Protein AF-A0A348XJK5-F1 (afdb_monomer)

Nearest PDB structures (foldseek):
  5xt2-assembly5_E  TM=6.460E-01  e=1.376E-01  Bradyrhizobium japonicum
  6kon-assembly1_F  TM=6.881E-01  e=4.025E-01  Mycobacterium tuberculosis H37Rv
  3hug-assembly4_M  TM=6.646E-01  e=4.814E-01  Mycobacterium tuberculosis H37Rv
  8z6g-assembly1_B  TM=7.311E-01  e=2.270E+00  Pseudomonas aeruginosa
  8z6g-assembly3_F  TM=7.313E-01  e=3.446E+00  Pseudomonas aeruginosa

Structure (mmCIF, N/CA/C/O backbone):
data_AF-A0A348XJK5-F1
#
_entry.id   AF-A0A348XJK5-F1
#
loop_
_atom_site.group_PDB
_atom_site.id
_atom_site.type_symbol
_atom_site.label_atom_id
_atom_site.label_alt_id
_atom_site.label_comp_id
_atom_site.label_asym_id
_atom_site.label_entity_id
_atom_site.label_seq_id
_atom_site.pdbx_PDB_ins_code
_atom_site.Cartn_x
_atom_site.Cartn_y
_atom_site.Cartn_z
_atom_site.occupancy
_atom_site.B_iso_or_equiv
_atom_site.auth_seq_id
_atom_site.auth_comp_id
_atom_site.auth_asym_id
_atom_site.auth_atom_id
_atom_site.pdbx_PDB_model_num
ATOM 1 N N . ILE A 1 1 ? 18.085 12.590 -19.868 1.00 69.12 1 ILE A N 1
ATOM 2 C CA . ILE A 1 1 ? 17.159 11.64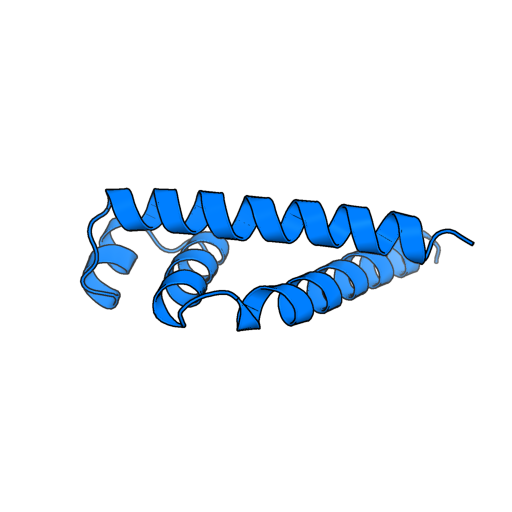9 -20.540 1.00 69.12 1 ILE A CA 1
ATOM 3 C C . ILE A 1 1 ? 17.072 10.347 -19.742 1.00 69.12 1 ILE A C 1
ATOM 5 O O . ILE A 1 1 ? 15.980 10.017 -19.308 1.00 69.12 1 ILE A O 1
ATOM 9 N N . GLU A 1 2 ? 18.197 9.706 -19.408 1.00 78.00 2 GLU A N 1
ATOM 10 C CA . GLU A 1 2 ? 18.239 8.449 -18.626 1.00 78.00 2 GLU A CA 1
ATOM 11 C C . GLU A 1 2 ? 17.458 8.478 -17.301 1.00 78.00 2 GLU A C 1
ATOM 13 O O . GLU A 1 2 ? 16.615 7.620 -17.078 1.00 78.00 2 GLU A O 1
ATOM 18 N N . ARG A 1 3 ? 17.635 9.509 -16.459 1.00 83.56 3 ARG A N 1
ATOM 19 C CA . ARG A 1 3 ? 16.912 9.601 -15.171 1.00 83.56 3 ARG A CA 1
ATOM 20 C C . ARG A 1 3 ? 15.387 9.673 -15.307 1.00 83.56 3 ARG A C 1
ATOM 22 O O . ARG A 1 3 ? 14.674 9.194 -14.435 1.00 83.56 3 ARG A O 1
ATOM 29 N N . ILE A 1 4 ? 14.886 10.301 -16.373 1.00 88.88 4 ILE A N 1
ATOM 30 C CA . ILE A 1 4 ? 13.437 10.412 -16.611 1.00 88.88 4 ILE A CA 1
ATOM 31 C C . ILE A 1 4 ? 12.901 9.053 -17.070 1.00 88.88 4 ILE A C 1
ATOM 33 O O . ILE A 1 4 ? 11.879 8.601 -16.566 1.00 88.88 4 ILE A O 1
ATOM 37 N N . ALA A 1 5 ? 13.632 8.375 -17.959 1.00 86.88 5 ALA A N 1
ATOM 38 C CA . ALA A 1 5 ? 13.285 7.033 -18.414 1.00 86.88 5 ALA A CA 1
ATOM 39 C C . ALA A 1 5 ? 13.278 6.013 -17.261 1.00 86.88 5 ALA A C 1
ATOM 41 O O . ALA A 1 5 ? 12.357 5.209 -17.165 1.00 86.88 5 ALA A O 1
ATOM 42 N N . GLU A 1 6 ? 14.250 6.082 -16.348 1.00 88.31 6 GLU A N 1
ATOM 43 C CA . GLU A 1 6 ? 14.303 5.209 -15.170 1.00 88.31 6 GLU A CA 1
ATOM 44 C C . GLU A 1 6 ? 13.114 5.436 -14.221 1.00 88.31 6 GLU A C 1
ATOM 46 O O . GLU A 1 6 ? 12.523 4.479 -13.719 1.00 88.31 6 GLU A O 1
ATOM 51 N N . LEU A 1 7 ? 12.732 6.694 -13.982 1.00 91.69 7 LEU A N 1
ATOM 52 C CA . LEU A 1 7 ? 11.578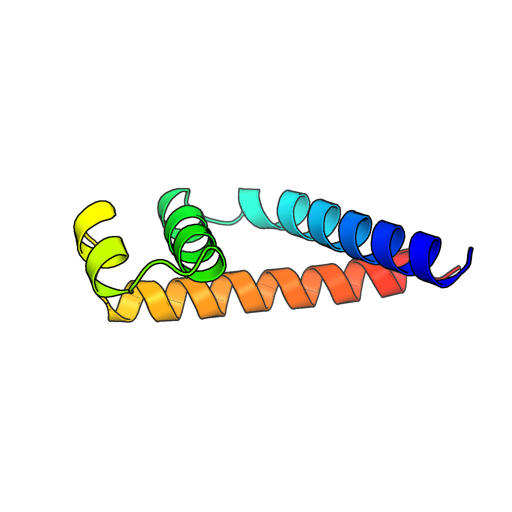 7.020 -13.141 1.00 91.69 7 LEU A CA 1
ATOM 53 C C . LEU A 1 7 ? 10.268 6.501 -13.742 1.00 91.69 7 LEU A C 1
ATOM 55 O O . LEU A 1 7 ? 9.492 5.859 -13.032 1.00 91.69 7 LEU A O 1
ATOM 59 N N . GLU A 1 8 ? 10.045 6.732 -15.037 1.00 92.44 8 GLU A N 1
ATOM 60 C CA . GLU A 1 8 ? 8.869 6.217 -15.749 1.00 92.44 8 GLU A CA 1
ATOM 61 C C . GLU A 1 8 ? 8.844 4.686 -15.750 1.00 92.44 8 GLU A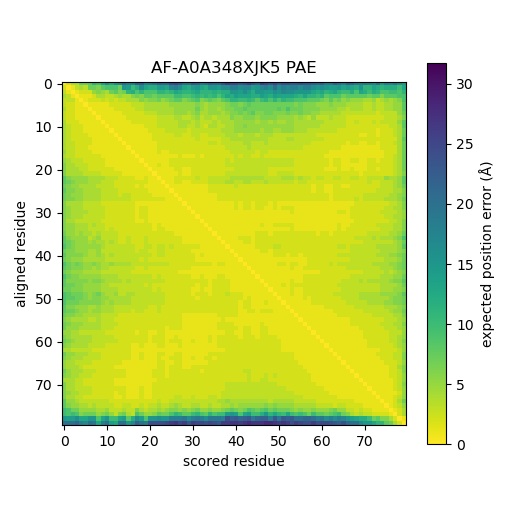 C 1
ATOM 63 O O . GLU A 1 8 ? 7.807 4.080 -15.478 1.00 92.44 8 GLU A O 1
ATOM 68 N N . TRP A 1 9 ? 9.998 4.042 -15.941 1.00 91.06 9 TRP A N 1
ATOM 69 C CA . TRP A 1 9 ? 10.110 2.589 -15.850 1.00 91.06 9 TRP A CA 1
ATOM 70 C C . TRP A 1 9 ? 9.723 2.068 -14.462 1.00 91.06 9 TRP A C 1
ATOM 72 O O . TRP A 1 9 ? 8.887 1.174 -14.333 1.00 91.06 9 TRP A O 1
ATOM 82 N N . ARG A 1 10 ? 10.266 2.659 -13.391 1.00 91.50 10 ARG A N 1
ATOM 83 C CA . ARG A 1 10 ? 9.938 2.261 -12.011 1.00 91.50 10 ARG A CA 1
ATOM 84 C C . ARG A 1 10 ? 8.459 2.456 -11.685 1.00 91.50 10 ARG A C 1
ATOM 86 O O . ARG A 1 10 ? 7.876 1.625 -10.980 1.00 91.50 10 ARG A O 1
ATOM 93 N N . LYS A 1 11 ? 7.857 3.537 -12.183 1.00 93.62 11 LYS A N 1
ATOM 94 C CA . LYS A 1 11 ? 6.424 3.804 -12.042 1.00 93.62 11 LYS A CA 1
ATOM 95 C C . LYS A 1 11 ? 5.610 2.727 -12.758 1.00 93.62 11 LYS A C 1
ATOM 97 O O . LYS A 1 11 ? 4.775 2.090 -12.122 1.00 93.62 11 LYS A O 1
ATOM 102 N N . HIS A 1 12 ? 5.940 2.445 -14.016 1.00 94.56 12 HIS A N 1
ATOM 103 C CA . HIS A 1 12 ? 5.280 1.419 -14.816 1.00 94.56 12 HIS A CA 1
ATOM 104 C C . HIS A 1 12 ? 5.329 0.034 -14.151 1.00 94.56 12 HIS A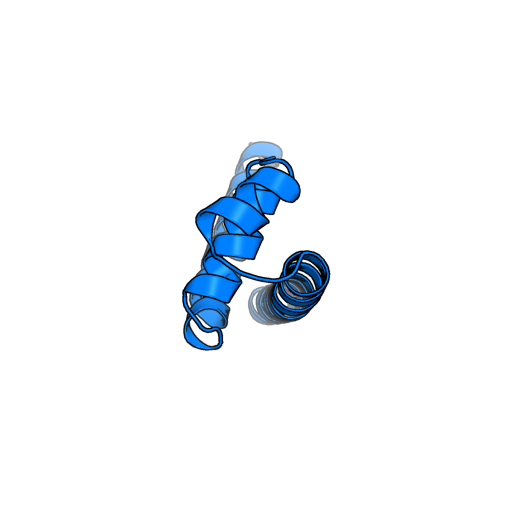 C 1
ATOM 106 O O . HIS A 1 12 ? 4.301 -0.628 -14.007 1.00 94.56 12 HIS A O 1
ATOM 112 N N . ILE A 1 13 ? 6.499 -0.388 -13.659 1.00 95.44 13 ILE A N 1
ATOM 113 C CA . ILE A 1 13 ? 6.645 -1.658 -12.930 1.00 95.44 13 ILE A CA 1
ATOM 114 C C . ILE A 1 13 ? 5.781 -1.688 -11.664 1.00 95.44 13 ILE A C 1
ATOM 116 O O . ILE A 1 13 ? 5.169 -2.712 -11.360 1.00 95.44 13 ILE A O 1
ATOM 120 N N . SER A 1 14 ? 5.704 -0.575 -10.932 1.00 93.94 14 SER A N 1
ATOM 121 C CA . SER A 1 14 ? 4.886 -0.484 -9.717 1.00 93.94 14 SER A CA 1
ATOM 122 C C . SER A 1 14 ? 3.389 -0.594 -10.029 1.00 93.94 14 SER A C 1
ATOM 124 O O . SER A 1 14 ? 2.673 -1.304 -9.324 1.00 93.94 14 SER A O 1
ATOM 126 N N . GLU A 1 15 ? 2.922 0.042 -11.106 1.00 96.31 15 GLU A N 1
ATOM 127 C CA . GLU A 1 15 ? 1.528 -0.026 -11.572 1.00 96.31 15 GLU A CA 1
ATOM 128 C C . GLU A 1 15 ? 1.147 -1.440 -12.039 1.00 96.31 15 GLU A C 1
ATOM 130 O O . GLU A 1 15 ? 0.086 -1.962 -11.677 1.00 96.31 15 GLU A O 1
ATOM 135 N N . LEU A 1 16 ? 2.038 -2.099 -12.790 1.00 96.88 16 LEU A N 1
ATOM 136 C CA . LEU A 1 16 ? 1.860 -3.492 -13.203 1.00 96.88 16 LEU A CA 1
ATOM 137 C C . LEU A 1 16 ? 1.802 -4.432 -11.997 1.00 96.88 16 LEU A C 1
ATOM 139 O O . LEU A 1 16 ? 0.917 -5.289 -11.922 1.00 96.88 16 LEU A O 1
ATOM 143 N N . ALA A 1 17 ? 2.721 -4.262 -11.043 1.00 97.25 17 ALA A N 1
ATOM 144 C CA . ALA A 1 17 ? 2.755 -5.072 -9.834 1.00 97.25 17 ALA A CA 1
ATOM 145 C C . ALA A 1 17 ? 1.479 -4.889 -9.003 1.00 97.25 17 ALA A C 1
ATOM 147 O O . ALA A 1 17 ? 0.892 -5.875 -8.559 1.00 97.25 17 ALA A O 1
ATOM 148 N N . TRP A 1 18 ? 1.014 -3.648 -8.841 1.00 97.75 18 TRP A N 1
ATOM 149 C CA . TRP A 1 18 ? -0.228 -3.341 -8.135 1.00 97.75 18 TRP A CA 1
ATOM 150 C C . TRP A 1 18 ? -1.436 -4.040 -8.773 1.00 97.75 18 TRP A C 1
ATOM 152 O O . TRP A 1 18 ? -2.131 -4.808 -8.104 1.00 97.75 18 TRP A O 1
ATOM 162 N N . TH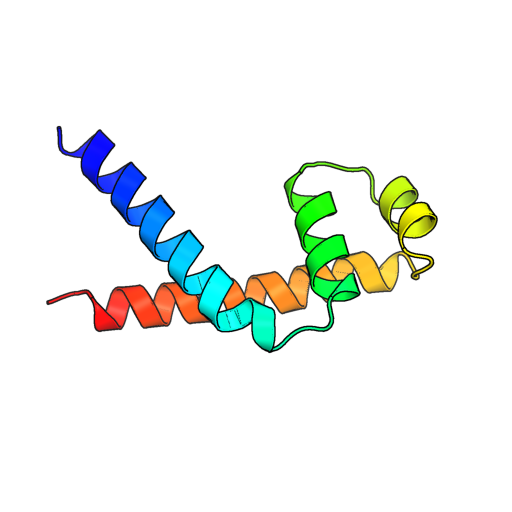R A 1 19 ? -1.620 -3.864 -10.085 1.00 97.69 19 THR A N 1
ATOM 163 C CA . THR A 1 19 ? -2.727 -4.460 -10.857 1.00 97.69 19 THR A CA 1
ATOM 164 C C . THR A 1 19 ? -2.739 -5.993 -10.769 1.00 97.69 19 THR A C 1
ATOM 166 O O . THR A 1 19 ? -3.795 -6.632 -10.768 1.00 97.69 19 THR A O 1
ATOM 169 N N . ALA A 1 20 ? -1.559 -6.613 -10.684 1.00 96.62 20 ALA A N 1
ATOM 170 C CA . ALA A 1 20 ? -1.429 -8.060 -10.566 1.00 96.62 20 ALA A CA 1
ATOM 171 C C . ALA A 1 20 ? -1.812 -8.593 -9.174 1.00 96.62 20 ALA A C 1
ATOM 173 O O . ALA A 1 20 ? -2.345 -9.706 -9.070 1.00 96.62 20 ALA A O 1
ATOM 174 N N . ILE A 1 21 ? -1.549 -7.832 -8.105 1.00 97.56 21 ILE A N 1
ATOM 175 C CA . ILE A 1 21 ? -1.804 -8.288 -6.732 1.00 97.56 21 ILE A CA 1
ATOM 176 C C . ILE A 1 21 ? -3.164 -7.859 -6.187 1.00 97.56 21 ILE A C 1
ATOM 178 O O . ILE A 1 21 ? -3.697 -8.566 -5.334 1.00 97.56 21 ILE A O 1
ATOM 182 N N . GLU A 1 22 ? -3.742 -6.745 -6.650 1.00 96.94 22 GLU A N 1
ATOM 183 C CA . GLU A 1 22 ? -4.943 -6.163 -6.033 1.00 96.94 22 GLU A CA 1
ATOM 184 C C . GLU A 1 22 ? -6.114 -7.157 -6.012 1.00 96.94 22 GLU A C 1
ATOM 186 O O . GLU A 1 22 ? -6.782 -7.329 -4.995 1.00 96.94 22 GLU A O 1
ATOM 191 N N . LYS A 1 23 ? -6.266 -7.954 -7.075 1.00 95.75 23 LYS A N 1
ATOM 192 C CA . LYS A 1 23 ? -7.318 -8.977 -7.206 1.00 95.75 23 LYS A CA 1
ATOM 193 C C . LYS A 1 23 ? -7.230 -10.099 -6.163 1.00 95.75 23 LYS A C 1
ATOM 195 O O . LYS A 1 23 ? -8.178 -10.862 -6.006 1.00 95.75 23 LYS A O 1
ATOM 200 N N . ARG A 1 24 ? -6.100 -10.229 -5.457 1.00 96.06 24 ARG A N 1
ATO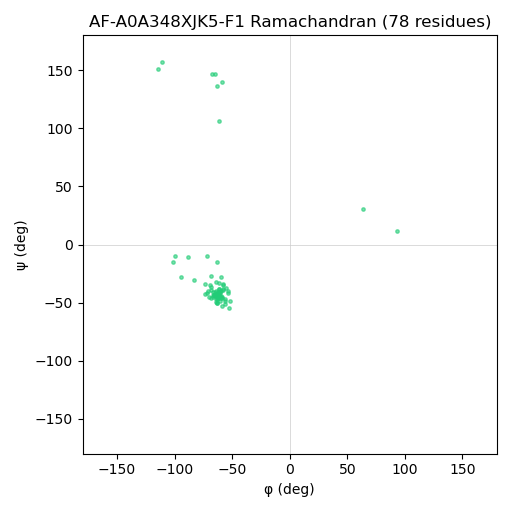M 201 C CA . ARG A 1 24 ? -5.862 -11.252 -4.421 1.00 96.06 24 ARG A CA 1
ATOM 202 C C . ARG A 1 24 ? -6.311 -10.803 -3.031 1.00 96.06 24 ARG A C 1
ATOM 204 O O . ARG A 1 24 ? -6.332 -11.614 -2.103 1.00 96.06 24 ARG A O 1
ATOM 211 N N . PHE A 1 25 ? -6.639 -9.525 -2.861 1.00 97.44 25 PHE A N 1
ATOM 212 C CA . PHE A 1 25 ? -6.983 -8.942 -1.572 1.00 97.44 25 PHE A CA 1
ATOM 213 C C . PHE A 1 25 ? -8.440 -8.493 -1.529 1.00 97.44 25 PHE A C 1
ATOM 215 O O . PHE A 1 25 ? -9.041 -8.112 -2.528 1.00 97.44 25 PHE A O 1
ATOM 222 N N . LYS A 1 26 ? -9.013 -8.514 -0.323 1.00 97.56 26 LYS A N 1
ATOM 223 C CA . LYS A 1 26 ? -10.325 -7.907 -0.089 1.00 97.56 26 LYS A CA 1
ATOM 224 C C . LYS A 1 26 ? -10.213 -6.378 -0.229 1.00 97.56 26 LYS A C 1
ATOM 226 O O . LYS A 1 26 ? -9.193 -5.829 0.200 1.00 97.56 26 LYS A O 1
ATOM 231 N N . PRO A 1 27 ? -11.249 -5.675 -0.724 1.00 96.38 27 PRO A N 1
ATOM 232 C CA . PRO A 1 27 ? -11.194 -4.227 -0.944 1.00 96.38 27 PRO A CA 1
ATOM 233 C C . PRO A 1 27 ? -10.768 -3.419 0.289 1.00 96.38 27 PRO A C 1
ATOM 235 O O . PRO A 1 27 ? -9.947 -2.514 0.182 1.00 96.38 27 PRO A O 1
ATOM 238 N N . HIS A 1 28 ? -11.247 -3.786 1.482 1.00 96.06 28 HIS A N 1
ATOM 239 C CA . HIS A 1 28 ? -10.907 -3.077 2.721 1.00 96.06 28 HIS A CA 1
ATOM 240 C C . HIS A 1 28 ? -9.435 -3.249 3.136 1.00 96.06 28 HIS A C 1
ATOM 242 O O . HIS A 1 28 ? -8.867 -2.363 3.768 1.00 96.06 28 HIS A O 1
ATOM 248 N N . VAL A 1 29 ? -8.792 -4.357 2.745 1.00 98.12 29 VAL A N 1
ATOM 249 C CA . VAL A 1 29 ? -7.356 -4.596 2.974 1.00 98.12 29 VAL A CA 1
ATOM 250 C C . VAL A 1 29 ? -6.522 -3.663 2.100 1.00 98.12 29 VAL A C 1
ATOM 252 O O . VAL A 1 29 ? -5.578 -3.044 2.590 1.00 98.12 29 VAL A O 1
ATOM 255 N N . LEU A 1 30 ? -6.893 -3.533 0.821 1.00 98.19 30 LEU A N 1
ATOM 256 C CA . LEU A 1 30 ? -6.242 -2.611 -0.112 1.00 98.19 30 LEU A CA 1
ATOM 257 C C . LEU A 1 30 ? -6.451 -1.159 0.311 1.00 98.19 30 LEU A C 1
ATOM 259 O O . LEU A 1 30 ? -5.496 -0.391 0.334 1.00 98.19 30 LEU A O 1
ATOM 263 N N . ARG A 1 31 ? -7.674 -0.799 0.717 1.00 98.12 31 ARG A N 1
ATOM 264 C CA . ARG A 1 31 ? -8.003 0.547 1.200 1.00 98.12 31 ARG A CA 1
ATOM 265 C C . ARG A 1 31 ? -7.175 0.933 2.426 1.00 98.12 31 ARG A C 1
ATOM 267 O O . ARG A 1 31 ? -6.593 2.010 2.430 1.00 98.12 31 ARG A O 1
ATOM 274 N N . ALA A 1 32 ? -7.054 0.047 3.418 1.00 98.31 32 ALA A N 1
ATOM 275 C CA . ALA A 1 32 ? -6.211 0.292 4.591 1.00 98.31 32 ALA A CA 1
ATOM 276 C C . ALA A 1 32 ? -4.738 0.520 4.211 1.00 98.31 32 ALA A C 1
ATOM 278 O O . ALA A 1 32 ? -4.073 1.381 4.781 1.00 98.31 32 ALA A O 1
ATOM 279 N N . PHE A 1 33 ? -4.227 -0.243 3.240 1.00 98.19 33 PHE A N 1
ATOM 280 C CA . PHE A 1 33 ? -2.870 -0.059 2.732 1.00 98.19 33 PHE A CA 1
ATOM 281 C C . PHE A 1 33 ? -2.696 1.279 1.997 1.00 98.19 33 PHE A C 1
ATOM 283 O O . PHE A 1 33 ? -1.715 1.970 2.254 1.00 98.19 33 PHE A O 1
ATOM 290 N N . MET A 1 34 ? -3.638 1.655 1.128 1.00 97.88 34 MET A N 1
ATOM 291 C CA . MET A 1 34 ? -3.573 2.909 0.370 1.00 97.88 34 MET A CA 1
ATOM 292 C C . MET A 1 34 ? -3.614 4.133 1.284 1.00 97.88 34 MET A C 1
ATOM 294 O O . MET A 1 34 ? -2.723 4.968 1.189 1.00 97.88 34 MET A O 1
ATOM 298 N N . LEU A 1 35 ? -4.538 4.172 2.249 1.00 98.12 35 LEU A N 1
ATOM 299 C CA . LEU A 1 35 ? -4.626 5.272 3.215 1.00 98.12 35 LEU A CA 1
ATOM 300 C C . LEU A 1 35 ? -3.316 5.447 4.004 1.00 98.12 35 LEU A C 1
ATOM 302 O O . LEU A 1 35 ? -2.856 6.562 4.233 1.00 98.12 35 LEU A O 1
ATOM 306 N N . LEU A 1 36 ? -2.664 4.341 4.382 1.00 97.25 36 LEU A N 1
ATOM 307 C CA . LEU A 1 36 ? -1.349 4.392 5.026 1.00 97.25 36 LEU A CA 1
ATOM 308 C C . LEU A 1 36 ? -0.256 4.961 4.114 1.00 97.25 36 LEU A C 1
ATOM 310 O O . LEU A 1 36 ? 0.628 5.664 4.598 1.00 97.25 36 LEU A O 1
ATOM 314 N N . VAL A 1 37 ? -0.262 4.606 2.827 1.00 95.56 37 VAL A N 1
ATOM 315 C CA . VAL A 1 37 ? 0.707 5.111 1.838 1.00 95.56 37 VAL A CA 1
ATOM 316 C C . VAL A 1 37 ? 0.477 6.598 1.558 1.00 95.56 37 VAL A C 1
ATOM 318 O O . VAL A 1 37 ? 1.444 7.336 1.396 1.00 95.56 37 VAL A O 1
ATOM 321 N N . GLU A 1 38 ? -0.779 7.038 1.572 1.00 96.62 38 GLU A N 1
ATOM 322 C CA . GLU A 1 38 ? -1.203 8.438 1.451 1.00 96.62 38 GLU A CA 1
ATOM 323 C C . GLU A 1 38 ? -0.886 9.272 2.707 1.00 96.62 38 GLU A C 1
ATOM 325 O O . GLU A 1 38 ? -0.954 10.498 2.670 1.00 96.62 38 GLU A O 1
ATOM 330 N N . GLY A 1 39 ? -0.475 8.627 3.805 1.00 97.50 39 GLY A N 1
ATOM 331 C CA . GLY A 1 39 ? -0.023 9.291 5.029 1.00 97.50 39 GLY A CA 1
ATOM 332 C C . GLY A 1 39 ? -1.113 9.510 6.079 1.00 97.50 39 GLY A C 1
ATOM 333 O O . GLY A 1 39 ? -0.867 10.217 7.057 1.00 97.50 39 GLY A O 1
ATOM 334 N N . HIS A 1 40 ? -2.289 8.895 5.925 1.00 98.06 40 HIS A N 1
ATOM 335 C CA . HIS A 1 40 ? -3.353 8.996 6.921 1.00 98.06 40 HIS A CA 1
ATOM 336 C C . HIS A 1 40 ? -2.930 8.382 8.272 1.00 98.06 40 HIS A C 1
ATOM 338 O O . HIS A 1 40 ? -2.371 7.276 8.309 1.00 98.06 40 HIS A O 1
ATOM 344 N N . PRO A 1 41 ? -3.223 9.049 9.406 1.00 97.94 41 PRO A N 1
ATOM 345 C CA . PRO A 1 41 ? -3.008 8.491 10.734 1.00 97.94 41 PRO A CA 1
ATOM 346 C C . PRO A 1 41 ? -3.783 7.187 10.941 1.00 97.94 41 PRO A C 1
ATOM 348 O O . PRO A 1 41 ? -4.960 7.077 10.607 1.00 97.94 41 PRO A O 1
ATOM 351 N N . VAL A 1 42 ? -3.156 6.210 11.597 1.00 97.56 42 VAL A N 1
ATOM 352 C CA . VAL A 1 42 ? -3.755 4.886 11.852 1.00 97.56 42 VAL A CA 1
ATOM 353 C C . VAL A 1 42 ? -5.100 4.983 12.579 1.00 97.56 42 VAL A C 1
ATOM 355 O O . VAL A 1 42 ? -6.029 4.248 12.251 1.00 97.56 42 VAL A O 1
ATOM 358 N N . GLY A 1 43 ? -5.241 5.930 13.512 1.00 97.81 43 GLY A N 1
ATOM 359 C CA . GLY A 1 43 ? -6.500 6.168 14.217 1.00 97.81 43 GLY A CA 1
ATOM 360 C C . GLY A 1 43 ? -7.646 6.637 13.309 1.00 97.81 43 GLY A C 1
ATOM 361 O O . GLY A 1 43 ? -8.795 6.284 13.565 1.00 97.81 43 GLY A O 1
ATOM 362 N N . GLU A 1 44 ? -7.361 7.387 12.241 1.00 98.19 44 GLU A N 1
ATOM 363 C CA . GLU A 1 44 ? -8.369 7.774 11.241 1.00 98.19 44 GLU A CA 1
ATOM 364 C C . GLU A 1 44 ? -8.772 6.572 10.388 1.00 98.19 44 GLU A C 1
ATOM 366 O O . GLU A 1 44 ? -9.958 6.324 10.198 1.00 98.19 44 GLU A O 1
ATOM 371 N N . ILE A 1 45 ? -7.798 5.753 9.984 1.00 98.19 45 ILE A N 1
ATOM 372 C CA . ILE A 1 45 ? -8.026 4.536 9.192 1.00 98.19 45 ILE A CA 1
ATOM 373 C C . ILE A 1 45 ? -8.894 3.529 9.959 1.00 98.19 45 ILE A C 1
ATOM 375 O O . ILE A 1 45 ? -9.813 2.935 9.396 1.00 98.19 45 ILE A O 1
ATOM 379 N N . VAL A 1 46 ? -8.625 3.343 11.254 1.00 98.00 46 VAL A N 1
ATOM 380 C CA . VAL A 1 46 ? -9.426 2.487 12.143 1.00 98.00 46 VAL A CA 1
ATOM 381 C C . VAL A 1 46 ? -10.877 2.964 12.200 1.00 98.00 46 VAL A C 1
ATOM 383 O O . VAL A 1 46 ? -11.789 2.145 12.081 1.00 98.00 46 VAL A O 1
ATOM 386 N N . LYS A 1 47 ? -11.096 4.277 12.342 1.00 97.75 47 LYS A N 1
ATOM 387 C CA . LYS A 1 47 ? -12.440 4.869 12.371 1.00 97.75 47 LYS A CA 1
ATOM 388 C C . LYS A 1 47 ? -13.153 4.744 11.024 1.00 97.75 47 LYS A C 1
ATOM 390 O O . LYS A 1 47 ? -14.327 4.397 11.011 1.00 97.75 47 LYS A O 1
ATOM 395 N N . GLU A 1 48 ? -12.457 5.000 9.917 1.00 96.94 48 GLU A N 1
ATOM 396 C CA . GLU A 1 48 ? -13.026 4.941 8.564 1.00 96.94 48 GLU A CA 1
ATOM 397 C C . GLU A 1 48 ? -13.435 3.516 8.180 1.00 96.94 48 GLU A C 1
ATOM 399 O O . GLU A 1 48 ? -14.503 3.305 7.610 1.00 96.94 48 GLU A O 1
ATOM 404 N N . LEU A 1 49 ? -12.594 2.528 8.493 1.00 97.12 49 LEU A N 1
ATOM 405 C CA . LEU A 1 49 ? -12.771 1.158 8.009 1.00 97.12 49 LEU A CA 1
ATOM 406 C C . LEU A 1 49 ? -13.407 0.212 9.032 1.00 97.12 49 LEU A C 1
ATOM 408 O O . LEU A 1 49 ? -13.737 -0.919 8.677 1.00 97.12 49 LEU A O 1
ATOM 412 N N . GLY A 1 50 ? -13.556 0.633 10.292 1.00 97.25 50 GLY A N 1
ATOM 413 C CA . GLY A 1 50 ? -14.132 -0.192 11.358 1.00 97.25 50 GLY A CA 1
ATOM 414 C C . GLY A 1 50 ? -13.307 -1.445 11.677 1.00 97.25 50 GLY A C 1
ATOM 415 O O . GLY A 1 50 ? -13.864 -2.480 12.041 1.00 97.25 50 GLY A O 1
ATOM 416 N N . ILE A 1 51 ? -11.984 -1.379 11.506 1.00 96.81 51 ILE A N 1
ATOM 417 C CA . ILE A 1 51 ? -11.054 -2.496 11.742 1.00 96.81 51 ILE A CA 1
ATOM 418 C C . ILE A 1 51 ? -10.164 -2.231 12.954 1.00 96.81 51 ILE A C 1
ATOM 420 O O . ILE A 1 51 ? -9.908 -1.087 13.307 1.00 96.81 51 ILE A O 1
ATOM 424 N N . ALA A 1 52 ? -9.630 -3.288 13.567 1.00 97.75 52 ALA A N 1
ATOM 425 C CA . ALA A 1 52 ? -8.656 -3.133 14.643 1.00 97.75 52 ALA A CA 1
ATOM 426 C C . ALA A 1 52 ? -7.353 -2.492 14.135 1.00 97.75 52 ALA A C 1
ATOM 428 O O . ALA A 1 52 ? -6.888 -2.796 13.035 1.00 97.75 52 ALA A O 1
ATOM 429 N N . GLU A 1 53 ? -6.702 -1.693 14.977 1.00 97.69 53 GLU A N 1
ATOM 430 C CA . GLU A 1 53 ? -5.387 -1.103 14.694 1.00 97.69 53 GLU A CA 1
ATOM 431 C C . GLU A 1 53 ? -4.344 -2.163 14.297 1.00 97.69 53 GLU A C 1
ATOM 433 O O . GLU A 1 53 ? -3.626 -2.015 13.309 1.00 97.69 53 GLU A O 1
ATOM 438 N N . SER A 1 54 ? -4.335 -3.310 14.983 1.00 97.88 54 SER A N 1
ATOM 439 C CA . SER A 1 54 ? -3.486 -4.453 14.626 1.00 97.88 54 SER A CA 1
ATOM 440 C C . SER A 1 54 ? -3.732 -4.956 13.197 1.00 97.88 54 SER A C 1
ATOM 442 O O . SER A 1 54 ? -2.791 -5.349 12.503 1.00 97.88 54 SER A O 1
ATOM 444 N N . SER A 1 55 ? -4.980 -4.898 12.720 1.00 98.12 55 SER A N 1
ATOM 445 C CA . SER A 1 55 ? -5.330 -5.290 11.353 1.00 98.12 55 SER A CA 1
ATOM 446 C C . SER A 1 55 ? -4.744 -4.331 10.324 1.00 98.12 55 SER A C 1
ATOM 448 O O . SER A 1 55 ? -4.272 -4.802 9.295 1.00 98.12 55 SER A O 1
ATOM 450 N N . VAL A 1 56 ? -4.679 -3.025 10.609 1.00 98.12 56 VAL A N 1
ATOM 451 C CA . VAL A 1 56 ? -4.049 -2.025 9.726 1.00 98.12 56 VAL A CA 1
ATOM 452 C C . VAL A 1 56 ? -2.592 -2.406 9.431 1.00 98.12 56 VAL A C 1
ATOM 454 O O . VAL A 1 56 ? -2.185 -2.496 8.269 1.00 98.12 56 VAL A O 1
ATOM 457 N N . TYR A 1 57 ? -1.816 -2.735 10.467 1.00 97.88 57 TYR A N 1
ATOM 458 C CA . TYR A 1 57 ? -0.414 -3.141 10.315 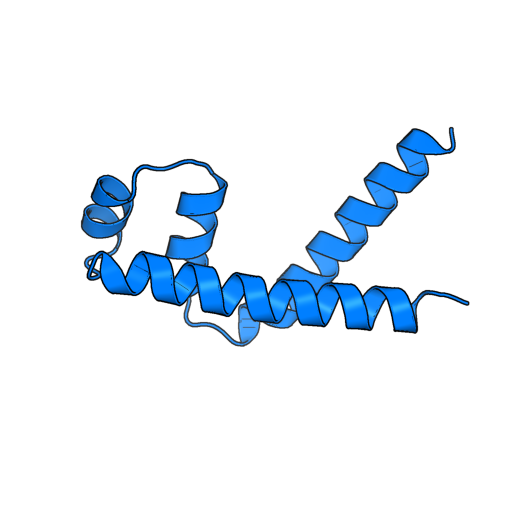1.00 97.88 57 TYR A CA 1
ATOM 459 C C . TYR A 1 57 ? -0.247 -4.502 9.625 1.00 97.88 57 TYR A C 1
ATOM 461 O O . TYR A 1 57 ? 0.637 -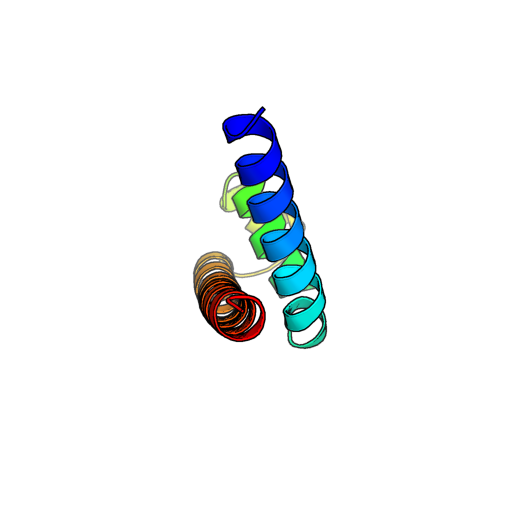4.666 8.777 1.00 97.88 57 TYR A O 1
ATOM 469 N N . VAL A 1 58 ? -1.108 -5.476 9.935 1.00 98.31 58 VAL A N 1
ATOM 470 C CA . VAL A 1 58 ? -1.105 -6.785 9.260 1.00 98.31 58 VAL A CA 1
ATOM 471 C C . VAL A 1 58 ? -1.422 -6.625 7.773 1.00 98.31 58 VAL A C 1
ATOM 473 O O . VAL A 1 58 ? -0.744 -7.216 6.931 1.00 98.31 58 VAL A O 1
ATOM 476 N N . TYR A 1 59 ? -2.421 -5.812 7.430 1.00 98.31 59 TYR A N 1
ATOM 477 C CA . TYR A 1 59 ? -2.813 -5.539 6.048 1.00 98.31 59 TYR A CA 1
ATOM 478 C C . TYR A 1 59 ? -1.679 -4.861 5.285 1.00 98.31 59 TYR A C 1
ATOM 480 O O . TYR A 1 59 ? -1.309 -5.341 4.212 1.00 98.31 59 TYR A O 1
ATOM 488 N N . LYS A 1 60 ? -1.036 -3.854 5.891 1.00 97.69 60 LYS A N 1
ATOM 489 C CA . LYS A 1 60 ? 0.173 -3.226 5.347 1.00 97.69 60 LYS A CA 1
ATOM 490 C C . LYS A 1 60 ? 1.248 -4.256 5.021 1.00 97.69 60 LYS A C 1
ATOM 492 O O . LYS A 1 60 ? 1.717 -4.317 3.889 1.00 97.69 60 LYS A O 1
ATOM 497 N N . SER A 1 61 ? 1.619 -5.084 5.996 1.00 98.19 61 SER A N 1
ATOM 498 C CA . SER A 1 61 ? 2.686 -6.076 5.832 1.00 98.19 61 SER A CA 1
ATOM 499 C C . SER A 1 61 ? 2.382 -7.068 4.705 1.00 98.19 61 SER A C 1
ATOM 501 O O . SER A 1 61 ? 3.238 -7.334 3.856 1.00 98.19 61 SER A O 1
ATOM 503 N N . ARG A 1 62 ? 1.142 -7.569 4.643 1.00 98.19 62 ARG A N 1
ATOM 504 C CA . ARG A 1 62 ? 0.705 -8.528 3.619 1.00 98.19 62 ARG A CA 1
ATOM 505 C C . ARG A 1 62 ? 0.744 -7.937 2.213 1.00 98.19 62 ARG A C 1
ATOM 507 O O . ARG A 1 62 ? 1.325 -8.558 1.327 1.00 98.19 62 ARG A O 1
ATOM 514 N N . VAL A 1 63 ? 0.171 -6.749 2.017 1.00 98.44 63 VAL A N 1
ATOM 515 C CA . VAL A 1 63 ? 0.154 -6.092 0.701 1.00 98.44 63 VAL A CA 1
ATOM 516 C C . VAL A 1 63 ? 1.575 -5.730 0.269 1.00 98.44 63 VAL A C 1
ATOM 518 O O . VAL A 1 63 ? 1.972 -6.044 -0.849 1.00 98.44 63 VAL A O 1
ATOM 521 N N . GLN A 1 64 ? 2.397 -5.178 1.169 1.00 97.69 64 GLN A N 1
ATOM 522 C CA . GLN A 1 64 ? 3.795 -4.856 0.864 1.00 97.69 64 GLN A CA 1
ATOM 523 C C . GLN A 1 64 ? 4.631 -6.083 0.490 1.00 97.69 64 GLN A C 1
ATOM 525 O O . GLN A 1 64 ? 5.507 -5.989 -0.370 1.00 97.69 64 GLN A O 1
ATOM 530 N N . LYS A 1 65 ? 4.404 -7.226 1.148 1.00 98.25 65 LYS A N 1
ATOM 531 C CA . LYS A 1 65 ? 5.112 -8.472 0.840 1.00 98.25 65 LYS A CA 1
ATOM 532 C C . LYS A 1 65 ? 4.798 -8.946 -0.578 1.00 98.25 65 LYS A C 1
ATOM 534 O O . LYS A 1 65 ? 5.733 -9.204 -1.331 1.00 98.25 65 LYS A O 1
ATOM 539 N N . GLU A 1 66 ? 3.518 -9.018 -0.934 1.00 98.25 66 GLU A N 1
ATOM 540 C CA . GLU A 1 66 ? 3.097 -9.441 -2.274 1.00 98.25 66 GLU A CA 1
ATOM 541 C C . GLU A 1 66 ? 3.552 -8.447 -3.348 1.00 98.25 66 GLU A C 1
ATOM 543 O O . GLU A 1 66 ? 4.063 -8.865 -4.383 1.00 98.25 66 GLU A O 1
ATOM 548 N N . LEU A 1 67 ? 3.467 -7.139 -3.079 1.00 97.56 67 LEU A N 1
ATOM 549 C CA . LEU A 1 67 ? 3.901 -6.111 -4.027 1.00 97.56 67 LEU A CA 1
ATOM 550 C C . LEU A 1 67 ? 5.401 -6.214 -4.320 1.00 97.56 67 LEU A C 1
ATOM 552 O O . LEU A 1 67 ? 5.805 -6.208 -5.479 1.00 97.56 67 LEU A O 1
ATOM 556 N N . ARG A 1 68 ? 6.236 -6.373 -3.284 1.00 96.81 68 ARG A N 1
ATOM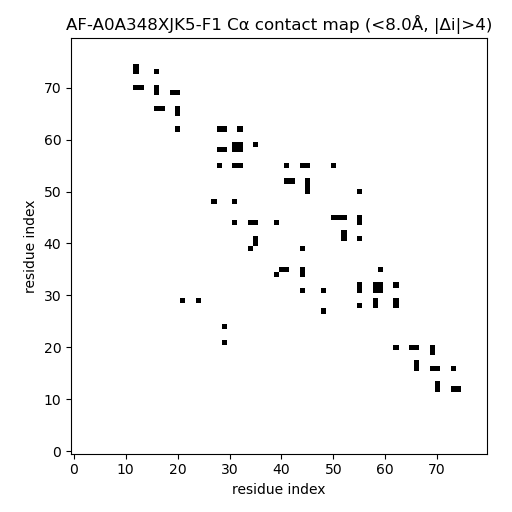 557 C CA . ARG A 1 68 ? 7.684 -6.575 -3.461 1.00 96.81 68 ARG A CA 1
ATOM 558 C C . ARG A 1 68 ? 7.994 -7.847 -4.242 1.00 96.81 68 ARG A C 1
ATOM 560 O O . ARG A 1 68 ? 8.852 -7.817 -5.120 1.00 96.81 68 ARG A O 1
ATOM 567 N N . ALA A 1 69 ? 7.318 -8.950 -3.925 1.00 97.38 69 ALA A N 1
ATOM 568 C CA . ALA A 1 69 ? 7.505 -10.209 -4.638 1.00 97.38 69 ALA A CA 1
ATOM 569 C C . ALA A 1 69 ? 7.162 -10.060 -6.129 1.00 97.38 69 ALA A C 1
ATOM 571 O O . ALA A 1 69 ? 7.913 -10.531 -6.983 1.00 97.38 69 ALA A O 1
ATOM 572 N N . GLU A 1 70 ? 6.077 -9.351 -6.439 1.00 97.62 70 GLU A N 1
ATOM 573 C CA . GLU A 1 70 ? 5.635 -9.133 -7.811 1.00 97.62 70 GLU A CA 1
ATOM 574 C C . GLU A 1 70 ? 6.561 -8.187 -8.587 1.00 97.62 70 GLU A C 1
ATOM 576 O O . GLU A 1 70 ? 6.907 -8.488 -9.727 1.00 97.62 70 GLU A O 1
ATOM 581 N N . VAL A 1 71 ? 7.060 -7.113 -7.965 1.00 96.06 71 VAL A N 1
ATOM 582 C CA . VAL A 1 71 ? 8.088 -6.243 -8.568 1.00 96.06 71 VAL A CA 1
ATOM 583 C C . VAL A 1 71 ? 9.354 -7.038 -8.906 1.00 96.06 71 VAL A C 1
ATOM 585 O O . VAL A 1 71 ? 9.863 -6.933 -10.019 1.00 96.06 71 VAL A O 1
ATOM 588 N N . ILE A 1 72 ? 9.844 -7.884 -7.989 1.00 95.25 72 ILE A N 1
ATOM 589 C CA . ILE A 1 72 ? 11.017 -8.741 -8.241 1.00 95.25 72 ILE A CA 1
ATOM 590 C C . ILE A 1 72 ? 10.750 -9.703 -9.405 1.00 95.25 72 ILE A C 1
ATOM 592 O O . ILE A 1 72 ? 11.617 -9.903 -10.255 1.00 95.25 72 ILE A O 1
ATOM 596 N N . ARG A 1 73 ? 9.554 -10.299 -9.455 1.00 96.00 73 ARG A N 1
ATOM 597 C CA . ARG A 1 73 ? 9.144 -11.205 -10.533 1.00 96.00 73 ARG A CA 1
ATOM 598 C C . ARG A 1 73 ? 9.091 -10.490 -11.885 1.00 96.00 73 ARG A C 1
ATOM 600 O O . ARG A 1 73 ? 9.514 -11.070 -12.880 1.00 96.00 73 ARG A O 1
ATOM 607 N N . LEU A 1 74 ? 8.559 -9.267 -11.925 1.00 95.31 74 LEU A N 1
ATOM 608 C CA . LEU A 1 74 ? 8.451 -8.461 -13.140 1.00 95.31 74 LEU A CA 1
ATOM 609 C C . LEU A 1 74 ? 9.819 -8.006 -13.641 1.00 95.31 74 LEU A C 1
ATOM 611 O O . LEU A 1 74 ? 10.088 -8.207 -14.818 1.00 95.31 74 LEU A O 1
ATOM 615 N N . ASN A 1 75 ? 10.692 -7.504 -12.762 1.00 91.81 75 ASN A N 1
ATOM 616 C CA . ASN A 1 75 ? 12.060 -7.136 -13.138 1.00 91.81 75 ASN A CA 1
ATOM 617 C C . ASN A 1 75 ? 12.787 -8.331 -13.765 1.00 91.81 75 ASN A C 1
ATOM 619 O O . ASN A 1 75 ? 13.196 -8.254 -14.911 1.00 91.81 75 ASN A O 1
ATOM 623 N N . ARG A 1 76 ? 12.779 -9.502 -13.110 1.00 92.19 76 ARG A N 1
ATOM 624 C CA . ARG A 1 76 ? 13.390 -10.724 -13.673 1.00 92.19 76 ARG A CA 1
ATOM 625 C C . ARG A 1 76 ? 12.794 -11.180 -15.007 1.00 92.19 76 ARG A C 1
ATOM 627 O O . ARG A 1 76 ? 13.452 -11.905 -15.738 1.00 92.19 76 ARG A O 1
ATOM 634 N N . LYS A 1 77 ? 11.522 -10.870 -15.271 1.00 91.00 77 LYS A N 1
ATOM 635 C CA . LYS A 1 77 ? 10.836 -11.246 -16.517 1.00 91.00 77 LYS A CA 1
ATOM 636 C C . LYS A 1 77 ? 11.136 -10.263 -17.655 1.00 91.00 77 LYS A C 1
ATOM 638 O O . LYS A 1 77 ? 11.035 -10.654 -18.812 1.00 91.00 77 LYS A O 1
ATOM 643 N N . LEU A 1 78 ? 11.374 -8.997 -17.322 1.00 84.56 78 LEU A N 1
ATOM 644 C CA . LEU A 1 78 ? 11.526 -7.890 -18.267 1.00 84.56 78 LEU A CA 1
ATOM 645 C C . LEU A 1 78 ? 12.988 -7.503 -18.498 1.00 84.56 78 LEU A C 1
ATOM 647 O O . LEU A 1 78 ? 13.268 -6.812 -19.473 1.00 84.56 78 LEU A O 1
ATOM 651 N N . ASP A 1 79 ? 13.895 -7.967 -17.640 1.00 67.50 79 ASP A N 1
ATOM 652 C CA . ASP A 1 79 ? 15.318 -8.048 -17.940 1.00 67.50 79 ASP A CA 1
ATOM 653 C C . ASP A 1 79 ? 15.486 -9.004 -19.144 1.00 67.50 79 ASP A C 1
ATOM 655 O O . ASP A 1 79 ? 15.252 -10.210 -19.023 1.00 67.50 79 ASP A O 1
ATOM 659 N N . ILE A 1 80 ? 15.786 -8.428 -20.318 1.00 49.34 80 ILE A N 1
ATOM 660 C CA . ILE A 1 80 ? 16.140 -9.124 -21.573 1.00 49.34 80 ILE A CA 1
ATOM 661 C C . ILE A 1 80 ? 17.569 -9.654 -21.473 1.00 49.34 80 ILE A C 1
ATOM 663 O O . ILE A 1 80 ? 18.446 -8.871 -21.039 1.00 49.34 80 ILE A O 1
#

pLDDT: mean 94.5, std 7.62, range [49.34, 98.44]

Radius of gyration: 14.79 Å; Cα contacts (8 Å, |Δi|>4): 47; chains: 1; bounding box: 32×23×36 Å

Solvent-accessible surface area (backbone atoms only — not comparable to full-atom values): 4537 Å² total; per-residue (Å²): 110,68,72,60,54,51,51,53,48,54,50,52,48,51,54,52,21,45,68,69,50,54,83,79,50,57,70,70,43,52,49,48,34,49,42,51,74,76,62,52,56,65,72,56,52,26,67,76,68,75,47,57,67,71,50,48,56,52,33,35,52,53,53,51,51,54,39,52,54,37,39,55,52,48,50,67,68,68,60,125

Foldseek 3Di:
DVVVVVVVVVVVLLVVLCVVCVVVDDPLLVVLQVCVVVPHDLVVSCVVSVDDSVSSVVSNVVSVVSSVVSSVVVCVVPVD

Sequence (80 aa):
IERIAELEWRKHISELAWTAIEKRFKPHVLRAFMLLVEGHPVGEIVKELGIAESSVYVYKSRVQKELRAEVIRLNRKLDI

Mean predicted aligned error: 3.47 Å

Secondary structure (DSSP, 8-state):
-HHHHHHHHHHHHHHHHHHHHHTTS-HHHHHHHHHHHTT--HHHHHHHHT--HHHHHHHHHHHHHHHHHHHHHHHHHH--